Protein AF-A0AAD4T761-F1 (afdb_monomer_lite)

Structure (mmCIF, N/CA/C/O backbone):
data_AF-A0AAD4T761-F1
#
_entry.id   AF-A0AAD4T761-F1
#
loop_
_atom_site.group_PDB
_atom_site.id
_atom_site.type_symbol
_atom_site.label_atom_id
_atom_site.label_alt_id
_atom_site.label_comp_id
_atom_site.label_asym_id
_atom_site.label_entity_id
_atom_site.label_seq_id
_atom_site.pdbx_PDB_ins_code
_atom_site.Cartn_x
_atom_site.Cartn_y
_atom_site.Cartn_z
_atom_site.occupancy
_atom_site.B_iso_or_equiv
_atom_site.auth_seq_id
_atom_site.auth_comp_id
_atom_site.auth_asym_id
_atom_site.auth_atom_id
_atom_site.pdbx_PDB_model_num
ATOM 1 N N . MET A 1 1 ? -26.608 12.501 -11.020 1.00 41.72 1 MET A N 1
ATOM 2 C CA . MET A 1 1 ? -25.398 12.698 -10.196 1.00 41.72 1 MET A CA 1
ATOM 3 C C . MET A 1 1 ? -25.000 11.326 -9.662 1.00 41.72 1 MET A C 1
ATOM 5 O O . MET A 1 1 ? -25.522 10.911 -8.638 1.00 41.72 1 MET A O 1
ATOM 9 N N . ALA A 1 2 ? -24.232 10.549 -10.430 1.00 39.25 2 ALA A N 1
ATOM 10 C CA . ALA A 1 2 ? -23.834 9.201 -10.021 1.00 39.25 2 ALA A CA 1
ATOM 11 C C . ALA A 1 2 ? -22.752 9.326 -8.942 1.00 39.25 2 ALA A C 1
ATOM 13 O O . ALA A 1 2 ? -21.712 9.939 -9.184 1.00 39.25 2 ALA A O 1
ATOM 14 N N . ALA A 1 3 ? -23.039 8.830 -7.739 1.00 50.25 3 ALA A N 1
ATOM 15 C CA . ALA A 1 3 ? -22.060 8.749 -6.665 1.00 50.25 3 ALA A CA 1
ATOM 16 C C . ALA A 1 3 ? -20.869 7.896 -7.140 1.00 50.25 3 ALA A C 1
ATOM 18 O O . ALA A 1 3 ? -21.089 6.913 -7.848 1.00 50.25 3 ALA A O 1
ATOM 19 N N . PRO A 1 4 ? -19.616 8.244 -6.799 1.00 51.56 4 PRO A N 1
ATOM 20 C CA . PRO A 1 4 ? -18.486 7.394 -7.134 1.00 51.56 4 PRO A CA 1
ATOM 21 C C . PRO A 1 4 ? -18.631 6.088 -6.350 1.00 51.56 4 PRO A C 1
ATOM 23 O O . PRO A 1 4 ? -18.419 6.062 -5.139 1.00 51.56 4 PRO A O 1
ATOM 26 N N . GLU A 1 5 ? -19.045 5.031 -7.050 1.00 59.66 5 GLU A N 1
ATOM 27 C CA . GLU A 1 5 ? -19.080 3.640 -6.599 1.00 59.66 5 GLU A CA 1
ATOM 28 C C . GLU A 1 5 ? -17.752 3.335 -5.888 1.00 59.66 5 GLU A C 1
ATOM 30 O O . GLU A 1 5 ? -16.705 3.170 -6.521 1.00 59.66 5 GLU A O 1
ATOM 35 N N . ALA A 1 6 ? -17.759 3.383 -4.553 1.00 59.19 6 ALA A N 1
ATOM 36 C CA . ALA A 1 6 ? -16.539 3.272 -3.770 1.00 59.19 6 ALA A CA 1
ATOM 37 C C . ALA A 1 6 ? -15.874 1.922 -4.086 1.00 59.19 6 ALA A C 1
ATOM 39 O O . ALA A 1 6 ? -16.571 0.905 -4.100 1.00 59.19 6 ALA A O 1
ATOM 40 N N . PRO A 1 7 ? -14.548 1.875 -4.311 1.00 57.75 7 PRO A N 1
ATOM 41 C CA . PRO A 1 7 ? -13.878 0.652 -4.730 1.00 57.75 7 PRO A CA 1
ATOM 42 C C . PRO A 1 7 ? -14.205 -0.492 -3.762 1.00 57.75 7 PRO A C 1
ATOM 44 O O . PRO A 1 7 ? -14.054 -0.354 -2.547 1.00 57.75 7 PRO A O 1
ATOM 47 N N . LEU A 1 8 ? -14.678 -1.619 -4.309 1.00 63.81 8 LEU A N 1
ATOM 48 C CA . LEU A 1 8 ? -15.113 -2.798 -3.542 1.00 63.81 8 LEU A CA 1
ATOM 49 C C . LEU A 1 8 ? -14.003 -3.348 -2.622 1.00 63.81 8 LEU A C 1
ATOM 51 O O . LEU A 1 8 ? -14.283 -3.985 -1.602 1.00 63.81 8 LEU A O 1
ATOM 55 N N . CYS A 1 9 ? -12.743 -3.059 -2.961 1.00 64.75 9 CYS A N 1
ATOM 56 C CA . CYS A 1 9 ? -11.554 -3.485 -2.237 1.00 6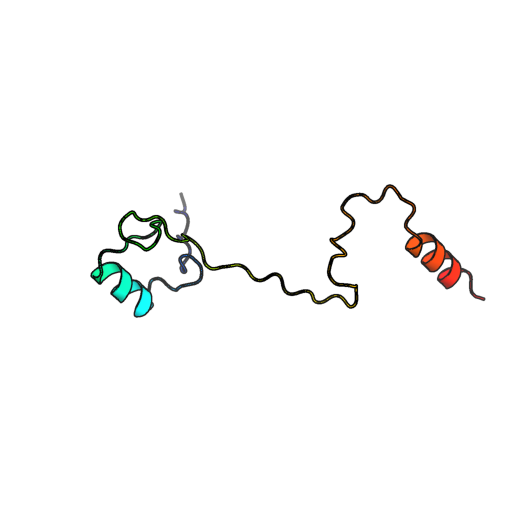4.75 9 CYS A CA 1
ATOM 57 C C . CYS A 1 9 ? -10.781 -2.284 -1.673 1.00 64.75 9 CYS A C 1
ATOM 59 O O . CYS A 1 9 ? -10.404 -1.373 -2.412 1.00 64.75 9 CYS A O 1
ATOM 61 N N . TYR A 1 10 ? -10.461 -2.329 -0.379 1.00 71.06 10 TYR A N 1
ATOM 62 C CA . TYR A 1 10 ? -9.547 -1.397 0.275 1.00 71.06 10 TYR A CA 1
ATOM 63 C C . TYR A 1 10 ? -8.143 -2.018 0.307 1.00 71.06 10 TYR A C 1
ATOM 65 O O . TYR A 1 10 ? -7.943 -3.079 0.893 1.00 71.06 10 TYR A O 1
ATOM 73 N N . VAL A 1 11 ? -7.165 -1.396 -0.365 1.00 71.56 11 VAL A N 1
ATOM 74 C CA . VAL A 1 11 ? -5.752 -1.853 -0.392 1.00 71.56 11 VAL A CA 1
ATOM 75 C C . VAL A 1 11 ? -5.597 -3.309 -0.891 1.00 71.56 11 VAL A C 1
ATOM 77 O O . VAL A 1 11 ? -4.666 -4.023 -0.534 1.00 71.56 11 VAL A O 1
ATOM 80 N N . GLY A 1 12 ? -6.505 -3.760 -1.762 1.00 71.50 12 GLY A N 1
ATOM 81 C CA . GLY A 1 12 ? -6.520 -5.132 -2.289 1.00 71.50 12 GLY A CA 1
ATOM 82 C C . GLY A 1 12 ? -7.255 -6.151 -1.410 1.00 71.50 12 GLY A C 1
ATOM 83 O O . GLY A 1 12 ? -7.369 -7.307 -1.803 1.00 71.50 12 GLY A O 1
ATOM 84 N N . VAL A 1 13 ? -7.805 -5.738 -0.264 1.00 74.31 13 VAL A N 1
ATOM 85 C CA . VAL A 1 13 ? -8.657 -6.575 0.592 1.00 74.31 13 VAL A CA 1
ATOM 86 C C . VAL A 1 13 ? -10.124 -6.228 0.346 1.00 74.31 13 VAL A C 1
ATOM 88 O O . VAL A 1 13 ? -10.510 -5.061 0.409 1.00 74.31 13 VAL A O 1
ATOM 91 N N . SER A 1 14 ? -10.960 -7.235 0.078 1.00 78.44 14 SER A N 1
ATOM 92 C CA . SER A 1 14 ? -12.413 -7.036 -0.013 1.00 78.44 14 SER A CA 1
ATOM 93 C C . SER A 1 14 ? -12.972 -6.555 1.326 1.00 78.44 14 SER A C 1
ATOM 95 O O . SER A 1 14 ? -12.704 -7.166 2.365 1.00 78.44 14 SER A O 1
ATOM 97 N N . ARG A 1 15 ? -13.820 -5.521 1.303 1.00 77.19 15 ARG A N 1
ATOM 98 C CA . ARG A 1 15 ? -14.517 -5.022 2.503 1.00 77.19 15 ARG A CA 1
ATOM 99 C C . ARG A 1 15 ? -15.440 -6.066 3.145 1.00 77.19 15 ARG A C 1
ATOM 101 O O . ARG A 1 15 ? -15.726 -5.977 4.335 1.00 77.19 15 ARG A O 1
ATOM 108 N N . SER A 1 16 ? -15.885 -7.070 2.384 1.00 81.31 16 SER A N 1
ATOM 109 C CA . SER A 1 16 ? -16.686 -8.188 2.902 1.00 81.31 16 SER A CA 1
ATOM 110 C C . SER A 1 16 ? -15.849 -9.295 3.555 1.00 81.31 16 SER A C 1
ATOM 112 O O . SER A 1 16 ? -16.407 -10.210 4.161 1.00 81.31 16 SER A O 1
ATOM 114 N N . SER A 1 17 ? -14.517 -9.232 3.450 1.00 84.44 17 SER A N 1
ATOM 115 C CA . SER A 1 17 ? -13.623 -10.266 3.967 1.00 84.44 17 SER A CA 1
ATOM 116 C C . SER A 1 17 ? -13.700 -10.385 5.491 1.00 84.44 17 SER A C 1
ATOM 118 O O . SER A 1 17 ? -13.769 -9.389 6.216 1.00 84.44 17 SER A O 1
ATOM 120 N N . ALA A 1 18 ? -13.607 -11.618 5.993 1.00 84.50 18 ALA A N 1
ATOM 121 C CA . ALA A 1 18 ? -13.524 -11.897 7.424 1.00 84.50 18 ALA A CA 1
ATOM 122 C C . ALA A 1 18 ? -12.338 -11.171 8.084 1.00 84.50 18 ALA A C 1
ATOM 124 O O . ALA A 1 18 ? -12.483 -10.639 9.182 1.00 84.50 18 ALA A O 1
ATOM 125 N N . ALA A 1 19 ? -11.202 -11.070 7.385 1.00 83.44 19 ALA A N 1
ATOM 126 C CA . ALA A 1 19 ? -10.023 -10.360 7.876 1.00 83.44 19 ALA A CA 1
ATOM 127 C C . ALA A 1 19 ? -10.299 -8.863 8.092 1.00 83.44 19 ALA A C 1
ATOM 129 O O . ALA A 1 19 ? -9.898 -8.295 9.104 1.00 83.44 19 ALA A O 1
ATOM 130 N N . PHE A 1 20 ? -11.042 -8.238 7.175 1.00 84.00 20 PHE A N 1
ATOM 131 C CA . PHE A 1 20 ? -11.393 -6.822 7.257 1.00 84.00 20 PHE A CA 1
ATOM 132 C C . PHE A 1 20 ? -12.330 -6.530 8.435 1.00 84.00 20 PHE A C 1
ATOM 134 O O . PHE A 1 20 ? -12.136 -5.568 9.177 1.00 84.00 20 PHE A O 1
ATOM 141 N N . ARG A 1 21 ? -13.319 -7.406 8.650 1.00 86.75 21 ARG A N 1
ATOM 142 C CA . ARG A 1 21 ? -14.228 -7.327 9.802 1.00 86.75 21 ARG A CA 1
ATOM 143 C C . ARG A 1 21 ? -13.481 -7.509 11.124 1.00 86.75 2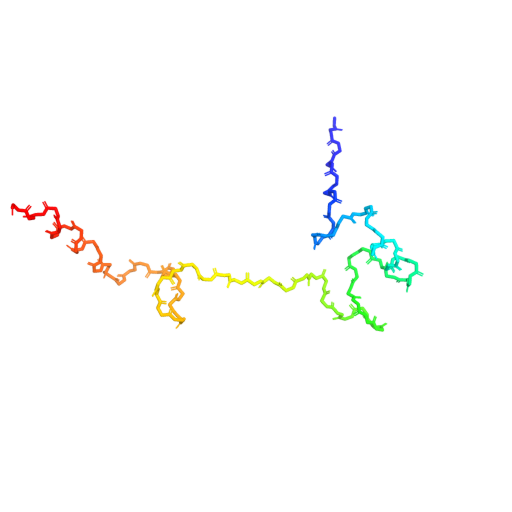1 ARG A C 1
ATOM 145 O O . ARG A 1 21 ? -13.748 -6.765 12.061 1.00 86.75 21 ARG A O 1
ATOM 152 N N . LEU A 1 22 ? -12.531 -8.447 11.175 1.00 86.75 22 LEU A N 1
ATOM 153 C CA . LEU A 1 22 ? -11.732 -8.720 12.369 1.00 86.75 22 LEU A CA 1
ATOM 154 C C . LEU A 1 22 ? -10.825 -7.534 12.731 1.00 86.75 22 LEU A C 1
ATOM 156 O O . LEU A 1 22 ? -10.780 -7.138 13.895 1.00 86.75 22 LEU A O 1
ATOM 160 N N . MET A 1 23 ? -10.160 -6.918 11.747 1.00 85.19 23 MET A N 1
ATOM 161 C CA . MET A 1 23 ? -9.354 -5.712 11.982 1.00 85.19 23 MET A CA 1
ATOM 162 C C . MET A 1 23 ? -10.200 -4.567 12.552 1.00 85.19 23 MET A C 1
ATOM 164 O O . MET A 1 23 ? -9.806 -3.966 13.549 1.00 85.19 23 MET A O 1
ATOM 168 N N . LYS A 1 24 ? -11.400 -4.330 12.001 1.00 86.25 24 LYS A N 1
ATOM 169 C CA . LYS A 1 24 ? -12.327 -3.323 12.543 1.00 86.25 24 LYS A CA 1
ATOM 170 C C . LYS A 1 24 ? -12.724 -3.600 13.992 1.00 86.25 24 LYS A C 1
ATOM 172 O O . LYS A 1 24 ? -12.718 -2.685 14.807 1.00 86.25 24 LYS A O 1
ATOM 177 N N . THR A 1 25 ? -13.010 -4.853 14.351 1.00 86.94 25 THR A N 1
ATOM 178 C CA . THR A 1 25 ? -13.312 -5.210 15.752 1.00 86.94 25 THR A CA 1
ATOM 179 C C . THR A 1 25 ? -12.128 -5.039 16.702 1.00 86.94 25 THR A C 1
ATOM 181 O O . THR A 1 25 ? -12.343 -4.824 17.888 1.00 86.94 25 THR A O 1
ATOM 184 N N . MET A 1 26 ? -10.894 -5.096 16.200 1.00 85.69 26 MET A N 1
ATOM 185 C CA . MET A 1 26 ? -9.680 -4.867 16.994 1.00 85.69 26 MET A CA 1
ATOM 186 C C . MET A 1 26 ? -9.314 -3.376 17.118 1.00 85.69 26 MET A C 1
ATOM 188 O O . MET A 1 26 ? -8.255 -3.051 17.648 1.00 85.69 26 MET A O 1
ATOM 192 N N . GLY A 1 27 ? -10.175 -2.469 16.642 1.00 84.31 27 GLY A N 1
ATOM 193 C CA . GLY A 1 27 ? -9.980 -1.022 16.752 1.00 84.31 27 GLY A CA 1
ATOM 194 C C . GLY A 1 27 ? -9.147 -0.401 15.631 1.00 84.31 27 GLY A C 1
ATOM 195 O O . GLY A 1 27 ? -8.655 0.711 15.791 1.00 84.31 27 GLY A O 1
ATOM 196 N N . TRP A 1 28 ? -8.967 -1.102 14.508 1.00 86.25 28 TRP A N 1
ATOM 197 C CA . TRP A 1 28 ? -8.325 -0.543 13.318 1.00 86.25 28 TRP A CA 1
ATOM 198 C C . TRP A 1 28 ? -9.357 0.080 1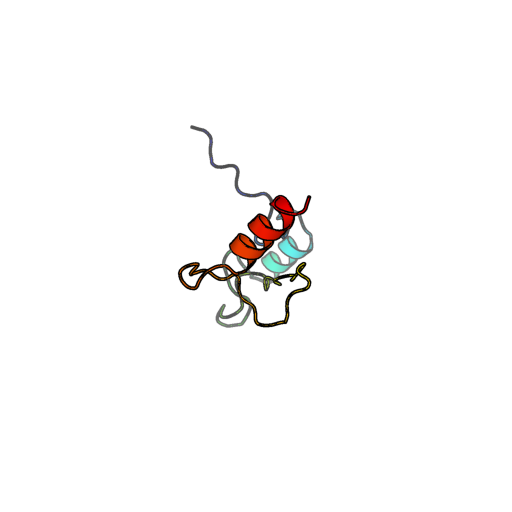2.368 1.00 86.25 28 TRP A C 1
ATOM 200 O O . TRP A 1 28 ? -10.361 -0.554 12.034 1.00 86.25 28 TRP A O 1
ATOM 210 N N . GLU A 1 29 ? -9.085 1.295 11.886 1.00 82.38 29 GLU A N 1
ATOM 211 C CA . GLU A 1 29 ? -9.932 2.002 10.920 1.00 82.38 29 GLU A CA 1
ATOM 212 C C . GLU A 1 29 ? -9.318 2.073 9.511 1.00 82.38 29 GLU A C 1
ATOM 214 O O . GLU A 1 29 ? -8.099 2.055 9.315 1.00 82.38 29 GLU A O 1
ATOM 219 N N . GLU A 1 30 ? -10.187 2.175 8.499 1.00 77.38 30 GLU A N 1
ATOM 220 C CA . GLU A 1 30 ? -9.773 2.366 7.105 1.00 77.38 30 GLU A CA 1
ATOM 221 C C . GLU A 1 30 ? -8.951 3.657 6.974 1.00 77.38 30 GLU A C 1
ATOM 223 O O . GLU A 1 30 ? -9.415 4.739 7.315 1.00 77.38 30 GLU A O 1
ATOM 228 N N . GLY A 1 31 ? -7.735 3.557 6.439 1.00 76.81 31 GLY A N 1
ATOM 229 C CA . GLY A 1 31 ? -6.822 4.697 6.275 1.00 76.81 31 GLY A CA 1
ATOM 230 C C . GLY A 1 31 ? -5.731 4.780 7.340 1.00 76.81 31 GLY A C 1
ATOM 231 O O . GLY A 1 31 ? -4.733 5.484 7.135 1.00 76.81 31 GLY A O 1
ATOM 232 N N . GLU A 1 32 ? -5.873 4.036 8.438 1.00 79.62 32 GLU A N 1
ATOM 233 C CA . GLU A 1 32 ? -4.921 4.057 9.543 1.00 79.62 32 GLU A CA 1
ATOM 234 C C . GLU A 1 32 ? -3.799 3.034 9.360 1.00 79.62 32 GLU A C 1
ATOM 236 O O . GLU A 1 32 ? -3.995 1.918 8.871 1.00 79.62 32 GLU A O 1
ATOM 241 N N . GLY A 1 33 ? -2.586 3.434 9.741 1.00 79.56 33 GLY A N 1
ATOM 242 C CA . GLY A 1 33 ? -1.469 2.508 9.862 1.00 79.56 33 GLY A CA 1
ATOM 243 C C . GLY A 1 33 ? -1.662 1.613 11.083 1.00 79.56 33 GLY A C 1
ATOM 244 O O . GLY A 1 33 ? -2.264 2.019 12.072 1.00 79.56 33 GLY A O 1
ATOM 245 N N . LEU A 1 34 ? -1.142 0.390 11.035 1.00 81.75 34 LEU A N 1
ATOM 246 C CA . LEU A 1 34 ? -1.132 -0.496 12.203 1.00 81.75 34 LEU A CA 1
ATOM 247 C C . LEU A 1 34 ? -0.100 -0.027 13.245 1.00 81.75 34 LEU A C 1
ATOM 249 O O . LEU A 1 34 ? 0.902 0.592 12.897 1.00 81.75 34 LEU A O 1
ATOM 253 N N . GLY A 1 35 ? -0.310 -0.366 14.516 1.00 81.06 35 GLY A N 1
ATOM 254 C CA . GLY A 1 35 ? 0.604 -0.029 15.613 1.00 81.06 35 GLY A CA 1
ATOM 255 C C . GLY A 1 35 ? 0.002 0.949 16.619 1.00 81.06 35 GLY A C 1
ATOM 256 O O . GLY A 1 35 ? -1.042 1.548 16.375 1.00 81.06 35 GLY A O 1
ATOM 257 N N . LYS A 1 36 ? 0.665 1.088 17.770 1.00 79.56 36 LYS A N 1
ATOM 258 C CA . LYS A 1 36 ? 0.183 1.880 18.914 1.00 79.56 36 LYS A CA 1
ATOM 259 C C . LYS A 1 36 ? -0.089 3.345 18.556 1.00 79.56 36 LYS A C 1
ATOM 261 O O . LYS A 1 36 ? -1.072 3.909 19.021 1.00 79.56 36 LYS A O 1
ATOM 266 N N . ASP A 1 37 ? 0.754 3.921 17.704 1.00 84.12 37 ASP A N 1
ATOM 267 C CA . ASP A 1 37 ? 0.705 5.326 17.288 1.00 84.12 37 ASP A CA 1
ATOM 268 C C . ASP A 1 37 ? 0.252 5.466 15.828 1.00 84.12 37 ASP A C 1
ATOM 270 O O . ASP A 1 37 ? 0.469 6.499 15.195 1.00 84.12 37 ASP A O 1
ATOM 274 N N . LYS A 1 38 ? -0.348 4.409 15.260 1.00 80.44 38 LYS A N 1
ATOM 275 C CA . LYS A 1 38 ? -0.809 4.354 13.864 1.00 80.44 38 LYS A CA 1
ATOM 276 C C . LYS A 1 38 ? 0.312 4.598 12.837 1.00 80.44 38 LYS A C 1
ATOM 278 O O . LYS A 1 38 ? 0.064 5.056 11.720 1.00 80.44 38 LYS A O 1
ATOM 283 N N . GLN A 1 39 ? 1.553 4.273 13.212 1.00 80.19 39 GLN A N 1
ATOM 284 C CA . GLN A 1 39 ? 2.775 4.527 12.437 1.00 80.19 39 GLN A CA 1
ATOM 285 C C . GLN A 1 39 ? 3.060 3.492 11.335 1.00 80.19 39 GLN A C 1
ATOM 287 O O . GLN A 1 39 ? 4.001 3.654 10.559 1.00 80.19 39 GLN A O 1
ATOM 292 N N . GLY A 1 40 ? 2.305 2.397 11.289 1.00 77.88 40 GLY A N 1
ATOM 293 C CA . GLY A 1 40 ? 2.530 1.304 10.353 1.00 77.88 40 GLY A CA 1
ATOM 294 C C . GLY A 1 40 ? 2.207 1.659 8.904 1.00 77.88 40 GLY A C 1
ATOM 295 O O . GLY A 1 40 ? 1.550 2.652 8.589 1.00 77.88 40 GLY A O 1
ATOM 296 N N . ILE A 1 41 ? 2.654 0.793 7.996 1.00 77.81 41 ILE A N 1
ATOM 297 C CA . ILE A 1 41 ? 2.392 0.934 6.564 1.00 77.81 41 ILE A CA 1
ATOM 298 C C . ILE A 1 41 ? 0.880 0.925 6.287 1.00 77.81 41 ILE A C 1
ATOM 300 O O . ILE A 1 41 ? 0.163 0.002 6.661 1.00 77.81 41 ILE A O 1
ATOM 304 N N . LYS A 1 42 ? 0.391 1.969 5.610 1.00 78.19 42 LYS A N 1
ATOM 305 C CA . LYS A 1 42 ? -1.026 2.103 5.211 1.00 78.19 42 LYS A CA 1
ATOM 306 C C . LYS A 1 42 ? -1.392 1.242 3.998 1.00 78.19 42 LYS A C 1
ATOM 308 O O . LYS A 1 42 ? -2.564 1.075 3.675 1.00 78.19 42 LYS A O 1
ATOM 313 N N . GLY A 1 43 ? -0.377 0.747 3.294 1.00 76.75 43 GLY A N 1
ATOM 314 C CA . GLY A 1 43 ? -0.488 -0.012 2.057 1.00 76.75 43 GLY A CA 1
ATOM 315 C C . GLY A 1 43 ? 0.368 -1.271 2.101 1.00 76.75 43 GLY A C 1
ATOM 316 O O . GLY A 1 43 ? 1.389 -1.302 2.787 1.00 76.75 43 GLY A O 1
ATOM 317 N N . HIS A 1 44 ? -0.018 -2.293 1.338 1.00 75.06 44 HIS A N 1
ATOM 318 C CA . HIS A 1 44 ? 0.836 -3.457 1.120 1.00 75.06 44 HIS A CA 1
ATOM 319 C C . HIS A 1 44 ? 2.103 -3.066 0.341 1.00 75.06 44 HIS A C 1
ATOM 321 O O . HIS A 1 44 ? 2.087 -2.163 -0.502 1.00 75.06 44 HIS A O 1
ATOM 327 N N . VAL A 1 45 ? 3.205 -3.771 0.601 1.00 80.31 45 VAL A N 1
ATOM 328 C CA . VAL A 1 45 ? 4.457 -3.576 -0.136 1.00 80.31 45 VAL A CA 1
ATOM 329 C C . VAL A 1 45 ? 4.250 -4.015 -1.583 1.00 80.31 45 VAL A C 1
ATOM 331 O O . VAL A 1 45 ? 3.861 -5.150 -1.854 1.00 80.31 45 VAL A O 1
ATOM 334 N N . ARG A 1 46 ? 4.498 -3.104 -2.528 1.00 76.31 46 ARG A N 1
ATOM 335 C CA . ARG A 1 46 ? 4.421 -3.409 -3.958 1.00 76.31 46 ARG A CA 1
ATOM 336 C C . ARG A 1 46 ? 5.727 -4.043 -4.410 1.00 76.31 46 ARG A C 1
ATOM 338 O O . ARG A 1 46 ? 6.778 -3.410 -4.345 1.00 76.31 46 ARG A O 1
ATOM 345 N N . VAL A 1 47 ? 5.645 -5.268 -4.912 1.00 76.25 47 VAL A N 1
ATOM 346 C CA . VAL A 1 47 ? 6.783 -5.942 -5.537 1.00 76.25 47 VAL A CA 1
ATOM 347 C C . VAL A 1 47 ? 6.833 -5.546 -7.009 1.00 76.25 47 VAL A C 1
ATOM 349 O O . VAL A 1 47 ? 5.844 -5.673 -7.730 1.00 76.25 47 VAL A O 1
ATOM 352 N N . LYS A 1 48 ? 7.988 -5.062 -7.468 1.00 74.38 48 LYS A N 1
ATOM 353 C CA . LYS A 1 48 ? 8.259 -4.900 -8.899 1.00 74.38 48 LYS A CA 1
ATOM 354 C C . LYS A 1 48 ? 8.788 -6.227 -9.426 1.00 74.38 48 LYS A C 1
ATOM 356 O O . LYS A 1 48 ? 9.917 -6.595 -9.118 1.00 74.38 48 LYS A O 1
ATOM 361 N N . ASN A 1 49 ? 7.972 -6.945 -10.193 1.00 71.25 49 ASN A N 1
ATOM 362 C CA . ASN A 1 49 ? 8.445 -8.133 -10.890 1.00 71.25 49 ASN A CA 1
ATOM 363 C C . ASN A 1 49 ? 9.173 -7.711 -12.171 1.00 71.25 49 ASN A C 1
ATOM 365 O O . ASN A 1 49 ? 8.598 -7.015 -13.008 1.00 71.25 49 ASN A O 1
ATOM 369 N N . LYS A 1 50 ? 10.431 -8.123 -12.311 1.00 70.38 50 LYS A N 1
ATOM 370 C CA . LYS A 1 50 ? 11.232 -7.873 -13.506 1.00 70.38 50 LYS A CA 1
ATOM 371 C C . LYS A 1 50 ? 11.016 -9.031 -14.475 1.00 70.38 50 LYS A C 1
ATOM 373 O O . LYS A 1 50 ? 11.475 -10.135 -14.213 1.00 70.38 50 LYS A O 1
ATOM 378 N N . GLN A 1 51 ? 10.313 -8.774 -15.574 1.00 69.62 51 GLN A N 1
ATOM 379 C CA . GLN A 1 51 ? 10.082 -9.774 -16.627 1.00 69.62 51 GLN A CA 1
ATOM 380 C C . GLN A 1 51 ? 11.142 -9.724 -17.739 1.00 69.62 51 GLN A C 1
ATOM 382 O O . GLN A 1 51 ? 11.100 -10.523 -18.667 1.00 69.62 51 GLN A O 1
ATOM 387 N N . ASP A 1 52 ? 12.105 -8.806 -17.639 1.00 69.81 52 ASP A N 1
ATOM 388 C CA . ASP A 1 52 ? 13.122 -8.607 -18.668 1.00 69.81 52 ASP A CA 1
ATOM 389 C C . ASP A 1 52 ? 14.359 -9.477 -18.423 1.00 69.81 52 ASP A C 1
ATOM 391 O O . ASP A 1 52 ? 14.795 -9.643 -17.282 1.00 69.81 52 ASP A O 1
ATOM 395 N N . THR A 1 53 ? 15.017 -9.912 -19.499 1.00 72.62 53 THR A N 1
ATOM 396 C CA . THR A 1 53 ? 16.308 -10.631 -19.467 1.00 72.62 53 THR A CA 1
ATOM 397 C C . THR A 1 53 ? 17.502 -9.723 -19.131 1.00 72.62 53 THR A C 1
ATOM 399 O O . THR A 1 53 ? 18.635 -10.184 -19.038 1.00 72.62 53 THR A O 1
ATOM 402 N N . SER A 1 54 ? 17.285 -8.413 -18.964 1.00 67.50 54 SER A N 1
ATOM 403 C CA . SER A 1 54 ? 18.347 -7.450 -18.642 1.00 67.50 54 SER A CA 1
ATOM 404 C C . SER A 1 54 ? 19.002 -7.717 -17.270 1.00 67.50 54 SER A C 1
ATOM 406 O O . SER A 1 54 ? 18.448 -8.399 -16.408 1.00 67.50 54 SER A O 1
ATOM 408 N N . GLY A 1 55 ? 20.193 -7.177 -17.029 1.00 66.00 55 GLY A N 1
ATOM 409 C CA . GLY A 1 55 ? 20.816 -7.227 -15.702 1.00 66.00 55 GLY A CA 1
ATOM 410 C C . GLY A 1 55 ? 19.970 -6.532 -14.622 1.00 66.00 55 GLY A C 1
ATOM 411 O O . GLY A 1 55 ? 19.191 -5.617 -14.903 1.00 66.00 55 GLY A O 1
ATOM 412 N N . VAL A 1 56 ? 20.121 -6.959 -13.367 1.00 68.69 56 VAL A N 1
ATOM 413 C CA . VAL A 1 56 ? 19.565 -6.241 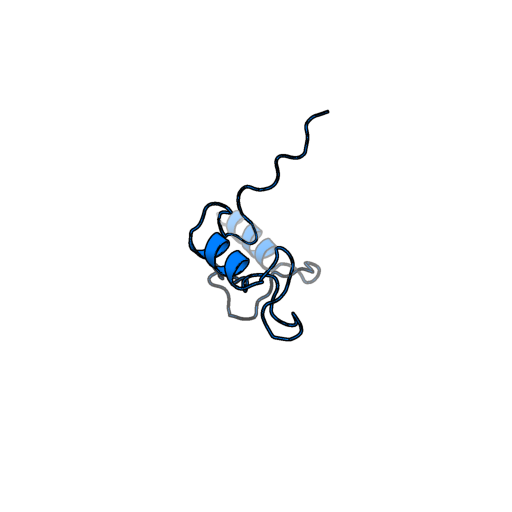-12.208 1.00 68.69 56 VAL A CA 1
ATOM 414 C C . VAL A 1 56 ? 20.233 -4.862 -12.129 1.00 68.69 56 VAL A C 1
ATOM 416 O O . VAL A 1 56 ? 21.454 -4.775 -12.191 1.00 68.69 56 VAL A O 1
ATOM 419 N N . GLY A 1 57 ? 19.446 -3.787 -12.019 1.00 64.88 57 GLY A N 1
ATOM 420 C CA . GLY A 1 57 ? 19.958 -2.408 -11.964 1.00 64.88 57 GLY A CA 1
ATOM 421 C C . GLY A 1 57 ? 19.920 -1.636 -13.289 1.00 64.88 57 GLY A C 1
ATOM 422 O O . GLY A 1 57 ? 20.131 -0.427 -13.277 1.00 64.88 57 GLY A O 1
ATOM 423 N N . LEU A 1 58 ? 19.574 -2.284 -14.408 1.00 60.97 58 LEU A N 1
ATOM 424 C CA . LEU A 1 58 ? 19.142 -1.580 -15.619 1.00 60.97 58 LEU A CA 1
ATOM 425 C C . LEU A 1 58 ? 17.718 -1.053 -15.390 1.00 60.97 58 LEU A C 1
ATOM 427 O O . LEU A 1 58 ? 16.739 -1.742 -15.676 1.00 60.97 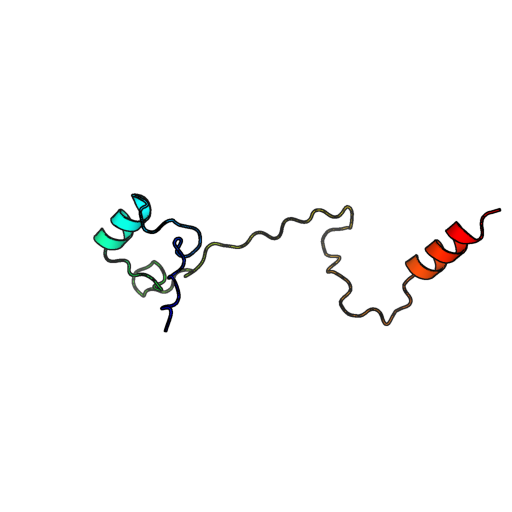58 LEU A O 1
ATOM 431 N N . ASP A 1 59 ? 17.602 0.140 -14.800 1.00 61.78 59 ASP A N 1
ATOM 432 C CA . ASP A 1 59 ? 16.337 0.883 -14.802 1.00 61.78 59 ASP A CA 1
ATOM 433 C C . ASP A 1 59 ? 16.016 1.259 -16.256 1.00 61.78 59 ASP A C 1
ATOM 435 O O . ASP A 1 59 ? 16.934 1.528 -17.038 1.00 61.78 59 ASP A O 1
ATOM 439 N N . GLN A 1 60 ? 14.733 1.239 -16.638 1.00 58.66 60 GLN A N 1
ATOM 440 C CA . GLN A 1 60 ? 14.318 1.681 -17.974 1.00 58.66 60 GLN A CA 1
ATOM 441 C C . GLN A 1 60 ? 14.991 3.023 -18.255 1.00 58.66 60 GLN A C 1
ATOM 443 O O . GLN A 1 60 ? 14.845 3.953 -17.461 1.00 58.66 60 GLN A O 1
ATOM 448 N N . VAL A 1 61 ? 15.762 3.107 -19.341 1.00 55.81 61 VAL A N 1
ATOM 449 C CA . VAL A 1 61 ? 16.503 4.314 -19.709 1.00 55.81 61 VAL A CA 1
ATOM 450 C C . VAL A 1 61 ? 15.485 5.436 -19.917 1.00 55.81 61 VAL A C 1
ATOM 452 O O . VAL A 1 61 ? 14.900 5.583 -20.983 1.00 55.81 61 VAL A O 1
ATOM 455 N N . LYS A 1 62 ? 15.236 6.233 -18.871 1.00 58.34 62 LYS A N 1
ATOM 456 C CA . LYS A 1 62 ? 14.293 7.364 -18.905 1.00 58.34 62 LYS A CA 1
ATOM 457 C C . LYS A 1 62 ? 14.789 8.511 -19.789 1.00 58.34 62 LYS A C 1
ATOM 459 O O . LYS A 1 62 ? 14.050 9.454 -20.029 1.00 58.34 62 LYS A O 1
ATOM 464 N N . ASN A 1 63 ? 16.033 8.433 -20.260 1.00 53.91 63 ASN A N 1
ATOM 465 C CA . ASN A 1 63 ? 16.748 9.500 -20.942 1.00 53.91 63 ASN A CA 1
ATOM 466 C C . ASN A 1 63 ? 17.476 8.951 -22.181 1.00 53.91 63 ASN A C 1
ATOM 468 O O . ASN A 1 63 ? 18.663 8.641 -22.135 1.00 53.91 63 ASN A O 1
ATOM 472 N N . ASN A 1 64 ? 16.742 8.846 -23.291 1.00 56.19 64 ASN A N 1
ATOM 473 C CA . ASN A 1 64 ? 17.182 8.335 -24.598 1.00 56.19 64 ASN A CA 1
ATOM 474 C C . ASN A 1 64 ? 18.104 9.304 -25.386 1.00 56.19 64 ASN A C 1
ATOM 476 O O . ASN A 1 64 ? 18.001 9.406 -26.605 1.00 56.19 64 ASN A O 1
ATOM 480 N N . TRP A 1 65 ? 18.956 10.092 -24.720 1.00 59.28 65 TRP A N 1
ATOM 481 C CA . TRP A 1 65 ? 19.847 11.043 -25.416 1.00 59.28 65 TRP A CA 1
ATOM 482 C C . TRP A 1 65 ? 21.179 10.413 -25.836 1.00 59.28 65 TRP A C 1
ATOM 484 O O . TRP A 1 65 ? 21.829 10.894 -26.762 1.00 59.28 65 TRP A O 1
ATOM 494 N N . ALA A 1 66 ? 21.590 9.336 -25.169 1.00 55.31 66 ALA A N 1
ATOM 495 C CA . ALA A 1 66 ? 22.765 8.569 -25.545 1.00 55.31 66 ALA A CA 1
ATOM 496 C C . ALA A 1 66 ? 22.336 7.484 -26.536 1.00 55.31 66 ALA A C 1
ATOM 498 O O . ALA A 1 66 ? 21.868 6.428 -26.126 1.00 55.31 66 ALA A O 1
ATOM 499 N N . PHE A 1 67 ? 22.438 7.826 -27.823 1.00 54.84 67 PHE A N 1
ATOM 500 C CA . PHE A 1 67 ? 22.368 6.969 -29.011 1.00 54.84 67 PHE A CA 1
ATOM 501 C C . PHE A 1 67 ? 22.037 5.500 -28.735 1.00 54.84 67 PHE A C 1
ATOM 503 O O . PHE A 1 67 ? 22.901 4.693 -28.391 1.00 54.84 67 PHE A O 1
ATOM 510 N N . ASP A 1 68 ? 20.762 5.180 -28.935 1.00 58.62 68 ASP A N 1
ATOM 511 C CA . ASP A 1 68 ? 20.216 3.838 -28.864 1.00 58.62 68 ASP A CA 1
ATOM 512 C C . ASP A 1 68 ? 20.908 2.974 -29.932 1.00 58.62 68 ASP A C 1
ATOM 514 O O . ASP A 1 68 ? 20.568 3.012 -31.118 1.00 58.62 68 ASP A O 1
ATOM 518 N N . THR A 1 69 ? 21.925 2.205 -29.536 1.00 64.06 69 THR A N 1
ATOM 519 C CA . THR A 1 69 ? 22.603 1.226 -30.405 1.00 64.06 69 THR A CA 1
ATOM 520 C C . THR A 1 69 ? 21.607 0.238 -31.014 1.00 64.06 69 THR A C 1
ATOM 522 O O . THR A 1 69 ? 21.861 -0.321 -32.080 1.00 64.06 69 THR A O 1
ATOM 525 N N . THR A 1 70 ? 20.421 0.101 -30.412 1.00 66.19 70 THR A N 1
ATOM 526 C CA . THR A 1 70 ? 19.316 -0.682 -30.961 1.00 66.19 70 THR A CA 1
ATOM 527 C C . THR A 1 70 ? 18.750 -0.098 -32.259 1.00 66.19 70 THR A C 1
ATOM 529 O O . THR A 1 70 ? 18.334 -0.865 -33.125 1.00 66.19 70 THR A O 1
ATOM 532 N N . GLN A 1 71 ? 18.758 1.228 -32.468 1.00 66.50 71 GLN A N 1
ATOM 533 C CA . GLN A 1 71 ? 18.341 1.816 -33.749 1.00 66.50 71 GLN A CA 1
ATOM 534 C C . GLN A 1 71 ? 19.307 1.435 -34.866 1.00 66.50 71 GLN A C 1
ATOM 536 O O . GLN A 1 71 ? 18.867 1.058 -35.954 1.00 66.50 71 GLN A O 1
ATOM 541 N N . PHE A 1 72 ? 20.610 1.484 -34.587 1.00 69.25 72 PHE A N 1
ATOM 542 C CA . PHE A 1 72 ? 21.628 1.071 -35.547 1.00 69.25 72 PHE A CA 1
ATOM 543 C C . PHE A 1 72 ? 21.518 -0.428 -35.860 1.00 69.25 72 PHE A C 1
ATOM 545 O O . PHE A 1 72 ? 21.465 -0.805 -37.031 1.00 69.25 72 PHE A O 1
ATOM 552 N N . ASP A 1 73 ? 21.344 -1.274 -34.840 1.00 73.38 73 ASP A N 1
ATOM 553 C CA . ASP A 1 73 ? 21.104 -2.712 -35.016 1.00 73.38 73 ASP A CA 1
ATOM 554 C C . ASP A 1 73 ? 19.833 -3.013 -35.823 1.00 73.38 73 ASP A C 1
ATOM 556 O O . ASP A 1 73 ? 19.815 -3.925 -36.652 1.00 73.38 73 ASP A O 1
ATOM 560 N N . ASN A 1 74 ? 18.757 -2.251 -35.618 1.00 76.31 74 ASN A N 1
ATOM 561 C CA . ASN A 1 74 ? 17.517 -2.409 -36.378 1.00 76.31 74 ASN A CA 1
ATOM 562 C C . ASN A 1 74 ? 17.694 -2.034 -37.858 1.00 76.31 74 ASN A C 1
ATOM 564 O O . ASN A 1 74 ? 17.108 -2.685 -38.727 1.00 76.31 74 ASN A O 1
ATOM 568 N N . ILE A 1 75 ? 18.519 -1.026 -38.161 1.00 78.31 75 ILE A N 1
ATOM 569 C CA . ILE A 1 75 ? 18.878 -0.663 -39.538 1.00 78.31 75 ILE A CA 1
ATOM 570 C C . ILE A 1 75 ? 19.738 -1.762 -40.166 1.00 78.31 75 ILE A C 1
ATOM 572 O O . ILE A 1 75 ? 19.423 -2.214 -41.264 1.00 78.31 75 ILE A O 1
ATOM 576 N N . LEU A 1 76 ? 20.759 -2.262 -39.463 1.00 79.50 76 LEU A N 1
ATOM 577 C CA . LEU A 1 76 ? 21.596 -3.363 -39.952 1.00 79.50 76 LEU A CA 1
ATOM 578 C C . LEU A 1 76 ? 20.787 -4.637 -40.224 1.00 79.50 76 LEU A C 1
ATOM 580 O O . LEU A 1 76 ? 20.989 -5.292 -41.244 1.00 79.50 76 LEU A O 1
ATOM 584 N N . LYS A 1 77 ? 19.828 -4.974 -39.353 1.00 78.06 77 LYS A N 1
ATOM 585 C CA . LYS A 1 77 ? 18.911 -6.104 -39.575 1.00 78.06 77 LYS A CA 1
ATOM 586 C C . LYS A 1 77 ? 18.047 -5.921 -40.821 1.00 78.06 77 LYS A C 1
ATOM 588 O O . LYS A 1 77 ? 17.776 -6.904 -41.500 1.00 78.06 77 LYS A O 1
ATOM 593 N N . ARG A 1 78 ? 17.618 -4.691 -41.119 1.00 77.62 78 ARG A N 1
ATOM 594 C CA . ARG A 1 78 ? 16.835 -4.364 -42.322 1.00 77.62 78 ARG A CA 1
ATOM 595 C C . ARG A 1 78 ? 17.670 -4.288 -43.599 1.00 77.62 78 ARG A C 1
ATOM 597 O O . ARG A 1 78 ? 17.105 -4.432 -44.675 1.00 77.62 78 ARG A O 1
ATOM 604 N N . LEU A 1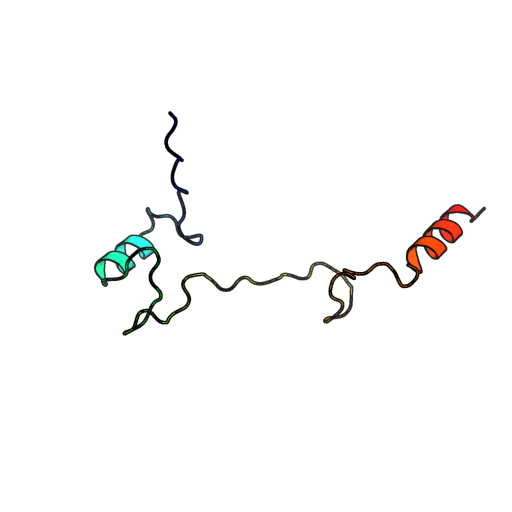 79 ? 18.974 -4.040 -43.487 1.00 76.75 79 LEU A N 1
ATOM 605 C CA . LEU A 1 79 ? 19.887 -3.907 -44.625 1.00 76.75 79 LEU A CA 1
ATOM 606 C C . LEU A 1 79 ? 20.540 -5.234 -45.043 1.00 76.75 79 LEU A C 1
ATOM 608 O O . LEU A 1 79 ? 21.276 -5.272 -46.027 1.00 76.75 79 LEU A O 1
ATOM 612 N N . LYS A 1 80 ? 20.291 -6.321 -44.306 1.00 58.06 80 LYS A N 1
ATOM 613 C CA . LYS A 1 80 ? 20.682 -7.663 -44.739 1.00 58.06 80 LYS A CA 1
ATOM 614 C C . LYS A 1 80 ? 19.869 -8.062 -45.978 1.00 58.06 80 LYS A C 1
ATOM 616 O O . LYS A 1 80 ? 18.684 -8.367 -45.860 1.00 58.06 80 LYS A O 1
ATOM 621 N N . VAL A 1 81 ? 20.539 -8.028 -47.132 1.00 55.56 81 VAL A N 1
ATOM 622 C CA . VAL A 1 81 ? 20.249 -8.861 -48.313 1.00 55.56 81 VAL A CA 1
ATOM 623 C C . VAL A 1 81 ? 20.514 -10.322 -47.963 1.00 55.56 81 VAL A C 1
ATOM 625 O O . VAL A 1 81 ? 21.496 -10.571 -47.223 1.00 55.56 81 VAL A O 1
#

InterPro domains:
  IPR000467 G-patch domain [PF01585] (16-58)
  IPR000467 G-patch domain [PS50174] (15-61)
  IPR000467 G-patch domain [SM00443] (13-59)
  IPR050656 PIN2/TERF1-interacting telomerase inhibitor [PTHR23149] (14-80)

Organism: NCBI:txid357466

Sequence (81 aa):
MAAPEAPLCYVGVSRSSAAFRLMKTMGWEEGEGLGKDKQGIKGHVRVKNKQDTSGVGLDQVKNNWAFDTTQFDNILKRLKV

pLDDT: mean 71.45, std 11.19, range [39.25, 86.94]

Radius of gyration: 23.78 Å; chains: 1; bounding box: 48×25×67 Å

Foldseek 3Di:
DDDPPPPCDQLNHGCPDPVNVVCVVVVDDQQFADDPVSPHDNHDDDDDDDPDPDDPPPDPCPDCPPDDVVVVVVVVVVPDD

Secondary structure (DSSP, 8-state):
-------SEETTEETTSHHHHHHHHTT--TTPPSSTTS-S-SSPPPP----SSSPTT----S-TTS--HHHHHHHHHHH--